Protein AF-A0A533YXM8-F1 (afdb_monomer_lite)

Secondary structure (DSSP, 8-state):
--HHHHHHHHHHHHHHHHHHHHHHH----------S--S--------------S-----HHHHHHHHHHHHHHHHS---TTS-------------------PPPPPPP-------PPPPPPHHHHHHHHHHHHHHHHHHHHTTEEEEEEEEETTEEEEEEEETTEEEEEETT-

Foldseek 3Di:
DDPVVVVVVVVVVVVVVVVVVCVVPPPPPPPPPPPPDDDDPPPPPVDDDDDPPDDPPDPVVVVVVVVVVVVVVVVDDDPPPPPPPPPPPPPPPPPPPPPPDDDDDDDDDDDDDDDDDPDDDPVNVVVVVVVVVVVVVVVQVVQWDWDAWDADPNWIWTWIDRPPDIDIDTVPD

Structure (mmCIF, N/CA/C/O backbone):
data_AF-A0A533YXM8-F1
#
_entry.id   AF-A0A533YXM8-F1
#
loop_
_atom_site.group_PDB
_atom_site.id
_atom_site.type_symbol
_atom_site.label_atom_id
_atom_site.label_alt_id
_atom_site.label_comp_id
_atom_site.label_asym_id
_atom_site.label_entity_id
_atom_site.label_seq_id
_atom_site.pdbx_PDB_ins_code
_atom_site.Cartn_x
_atom_site.Cartn_y
_atom_site.Cartn_z
_atom_site.occupancy
_atom_site.B_iso_or_equiv
_atom_site.auth_seq_id
_atom_site.auth_comp_id
_atom_site.auth_asym_id
_atom_site.auth_atom_id
_atom_site.pdbx_PDB_model_num
ATOM 1 N N . MET A 1 1 ? 37.759 -33.649 -33.864 1.00 61.50 1 MET A N 1
ATOM 2 C CA . MET A 1 1 ? 37.250 -32.262 -33.971 1.00 61.50 1 MET A CA 1
ATOM 3 C C . MET A 1 1 ? 38.428 -31.348 -34.284 1.00 61.50 1 MET A C 1
ATOM 5 O O . MET A 1 1 ? 39.416 -31.403 -33.565 1.00 61.50 1 MET A O 1
ATOM 9 N N . ASN A 1 2 ? 38.396 -30.593 -35.385 1.00 88.75 2 ASN A N 1
ATOM 10 C CA . ASN A 1 2 ? 39.557 -29.808 -35.829 1.00 88.75 2 ASN A CA 1
ATOM 11 C C . ASN A 1 2 ? 39.809 -28.636 -34.871 1.00 88.75 2 ASN A C 1
ATOM 13 O O . ASN A 1 2 ? 38.862 -27.949 -34.493 1.00 88.75 2 ASN A O 1
ATOM 17 N N . ARG A 1 3 ? 41.075 -28.360 -34.521 1.00 86.81 3 ARG A N 1
ATOM 18 C CA . ARG A 1 3 ? 41.459 -27.278 -33.587 1.00 86.81 3 ARG A CA 1
ATOM 19 C C . ARG A 1 3 ? 40.822 -25.935 -33.972 1.00 86.81 3 ARG A C 1
ATOM 21 O O . ARG A 1 3 ? 40.334 -25.215 -33.117 1.00 86.81 3 ARG A O 1
ATOM 28 N N . ARG A 1 4 ? 40.707 -25.651 -35.272 1.00 86.12 4 ARG A N 1
ATOM 29 C CA . ARG A 1 4 ? 40.026 -24.456 -35.802 1.00 86.12 4 ARG A CA 1
ATOM 30 C C . ARG A 1 4 ? 38.522 -24.420 -35.493 1.00 86.12 4 ARG A C 1
ATOM 32 O O . ARG A 1 4 ? 38.010 -23.371 -35.130 1.00 86.12 4 ARG A O 1
ATOM 39 N N . ALA A 1 5 ? 37.829 -25.556 -35.581 1.00 86.31 5 ALA A N 1
ATOM 40 C CA . ALA A 1 5 ? 36.407 -25.650 -35.246 1.00 86.31 5 ALA A CA 1
ATOM 41 C C . ALA A 1 5 ? 36.166 -25.459 -33.741 1.00 86.31 5 ALA A C 1
ATOM 43 O O . ALA A 1 5 ? 35.234 -24.764 -33.356 1.00 86.31 5 ALA A O 1
ATOM 44 N N . GLN A 1 6 ? 37.049 -25.992 -32.891 1.00 86.88 6 GLN A N 1
ATOM 45 C CA . GLN A 1 6 ? 36.979 -25.782 -31.442 1.00 86.88 6 GLN A CA 1
ATOM 46 C C . GLN A 1 6 ? 37.154 -24.302 -31.066 1.00 86.88 6 GLN A C 1
ATOM 48 O O . GLN A 1 6 ? 36.410 -23.786 -30.238 1.00 86.88 6 GLN A O 1
ATOM 53 N N . TRP A 1 7 ? 38.093 -23.602 -31.710 1.00 92.31 7 TRP A N 1
ATOM 54 C CA . TRP A 1 7 ? 38.283 -22.164 -31.501 1.00 92.31 7 TRP A CA 1
ATOM 55 C C . TRP A 1 7 ? 37.092 -21.333 -31.995 1.00 92.31 7 TRP A C 1
ATOM 57 O O . TRP A 1 7 ? 36.703 -20.388 -31.316 1.00 92.31 7 TRP A O 1
ATOM 67 N N . MET A 1 8 ? 36.462 -21.709 -33.114 1.00 93.50 8 MET A N 1
ATOM 68 C CA . MET A 1 8 ? 35.242 -21.040 -33.589 1.00 93.50 8 MET A CA 1
ATOM 69 C C . MET A 1 8 ? 34.059 -21.226 -32.629 1.00 93.50 8 MET A C 1
ATOM 71 O O . MET A 1 8 ? 33.334 -20.269 -32.370 1.00 93.50 8 MET A O 1
ATOM 75 N N . VAL A 1 9 ? 33.894 -22.418 -32.046 1.00 94.00 9 VAL A N 1
ATOM 76 C CA . VAL A 1 9 ? 32.842 -22.677 -31.047 1.00 94.00 9 VAL A CA 1
ATOM 77 C C . VAL A 1 9 ? 33.085 -21.881 -29.764 1.00 94.00 9 VAL A C 1
ATOM 79 O O . VAL A 1 9 ? 32.151 -21.283 -29.239 1.00 94.00 9 VAL A O 1
ATOM 82 N N . LEU A 1 10 ? 34.330 -21.817 -29.278 1.00 94.38 10 LEU A N 1
ATOM 83 C CA . LEU A 1 10 ? 34.673 -21.030 -28.088 1.00 94.38 10 LEU A CA 1
ATOM 84 C C . LEU A 1 10 ? 34.479 -19.526 -28.309 1.00 94.38 10 LEU A C 1
ATOM 86 O O . LEU A 1 10 ? 33.959 -18.848 -27.426 1.00 94.38 10 LEU A O 1
ATOM 90 N N . LEU A 1 11 ? 34.840 -19.012 -29.489 1.00 95.56 11 LEU A N 1
ATOM 91 C CA . LEU A 1 11 ? 34.583 -17.619 -29.861 1.00 95.56 11 LEU A CA 1
ATOM 92 C C . LEU A 1 11 ? 33.083 -17.321 -29.918 1.00 95.56 11 LEU A C 1
ATOM 94 O O . LEU A 1 11 ? 32.637 -16.340 -29.327 1.00 95.56 11 LEU A O 1
ATOM 98 N N . GLY A 1 12 ? 32.298 -18.187 -30.565 1.00 95.12 12 GLY A N 1
ATOM 99 C CA . GLY A 1 12 ? 30.843 -18.043 -30.617 1.00 95.12 12 GLY A CA 1
ATOM 100 C C . GLY A 1 12 ? 30.210 -18.059 -29.224 1.00 95.12 12 GLY A C 1
ATOM 101 O O . GLY A 1 12 ? 29.407 -17.187 -28.899 1.00 95.12 12 GLY A O 1
ATOM 102 N N . LEU A 1 13 ? 30.629 -18.994 -28.367 1.00 96.06 13 LEU A N 1
ATOM 103 C CA . LEU A 1 13 ? 30.145 -19.088 -26.991 1.00 96.06 13 LEU A CA 1
ATOM 104 C C . LEU A 1 13 ? 30.532 -17.857 -26.160 1.00 96.06 13 LEU A C 1
ATOM 106 O O . LEU A 1 13 ? 29.712 -17.356 -25.396 1.00 96.06 13 LEU A O 1
ATOM 110 N N . GLY A 1 14 ? 31.748 -17.335 -26.339 1.00 96.31 14 GLY A N 1
ATOM 111 C CA . GLY A 1 14 ? 32.207 -16.118 -25.669 1.00 96.31 14 GLY A CA 1
ATOM 112 C C . GLY A 1 14 ? 31.359 -14.894 -26.018 1.00 96.31 14 GLY A C 1
ATOM 113 O O . GLY A 1 14 ? 30.998 -14.130 -25.125 1.00 96.31 14 GLY A O 1
ATOM 114 N N . VAL A 1 15 ? 30.978 -14.742 -27.291 1.00 96.12 15 VAL A N 1
ATOM 115 C CA . VAL A 1 15 ? 30.091 -13.656 -27.747 1.00 96.12 15 VAL A CA 1
ATOM 116 C C . VAL A 1 15 ? 28.677 -13.817 -27.185 1.00 96.12 15 VAL A C 1
ATOM 118 O O . VAL A 1 15 ? 28.067 -12.845 -26.747 1.00 96.12 15 VAL A O 1
ATOM 121 N N . VAL A 1 16 ? 28.146 -15.039 -27.141 1.00 95.75 16 VAL A N 1
ATOM 122 C CA . VAL A 1 16 ? 26.819 -15.285 -26.555 1.00 95.75 16 VAL A CA 1
ATOM 123 C C . VAL A 1 16 ? 26.822 -14.995 -25.051 1.00 95.75 16 VAL A C 1
ATOM 125 O O . VAL A 1 16 ? 25.923 -14.314 -24.558 1.00 95.75 16 VAL A O 1
ATOM 128 N N . CYS A 1 17 ? 27.851 -15.440 -24.325 1.00 94.00 17 CYS A N 1
ATOM 129 C CA . CYS A 1 17 ? 27.998 -15.155 -22.900 1.00 94.00 17 CYS A CA 1
ATOM 130 C C . CYS A 1 17 ? 28.163 -13.657 -22.618 1.00 94.00 17 CYS A C 1
ATOM 132 O O . CYS A 1 17 ? 27.571 -13.161 -21.662 1.00 94.00 17 CYS A O 1
ATOM 134 N N . SER A 1 18 ? 28.915 -12.916 -23.438 1.00 92.88 18 SER A N 1
ATOM 135 C CA . SER A 1 18 ? 29.077 -11.471 -23.238 1.00 92.88 18 SER A CA 1
ATOM 136 C C . SER A 1 18 ? 27.770 -10.709 -23.467 1.00 92.88 18 SER A C 1
ATOM 138 O O . SER A 1 18 ? 27.425 -9.846 -22.662 1.00 92.88 18 SER A O 1
ATOM 140 N N . ILE A 1 19 ? 26.985 -11.077 -24.485 1.00 93.62 19 ILE A N 1
ATOM 141 C CA . ILE A 1 19 ? 25.650 -10.504 -24.718 1.00 93.62 19 ILE A CA 1
ATOM 142 C C . ILE A 1 19 ? 24.713 -10.820 -23.546 1.00 93.62 19 ILE A C 1
ATOM 144 O O . ILE A 1 19 ? 23.979 -9.939 -23.093 1.00 93.62 19 ILE A O 1
ATOM 148 N N . LEU A 1 20 ? 24.749 -12.051 -23.028 1.00 93.69 20 LEU A N 1
ATOM 149 C CA . LEU A 1 20 ? 23.933 -12.452 -21.882 1.00 93.69 20 LEU A CA 1
ATOM 150 C C . LEU A 1 20 ? 24.302 -11.655 -20.622 1.00 93.69 20 LEU A C 1
ATOM 152 O O . LEU A 1 20 ? 23.413 -11.183 -19.918 1.00 93.69 20 LEU A O 1
ATOM 156 N N . LEU A 1 21 ? 25.599 -11.448 -20.371 1.00 93.12 21 LEU A N 1
ATOM 157 C CA . LEU A 1 21 ? 26.078 -1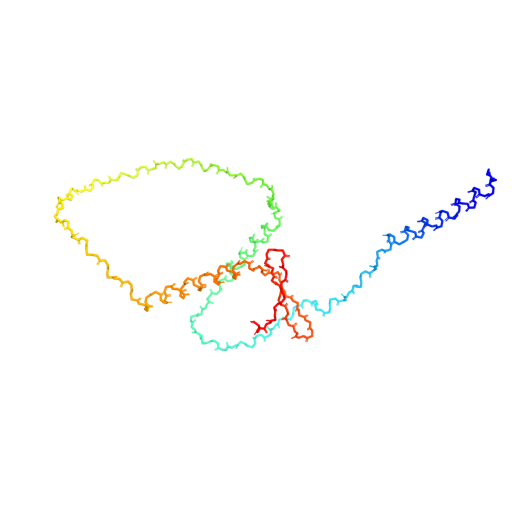0.630 -19.257 1.00 93.12 21 LEU A CA 1
ATOM 158 C C . LEU A 1 21 ? 25.636 -9.174 -19.401 1.00 93.12 21 LEU A C 1
ATOM 160 O O . LEU A 1 21 ? 25.122 -8.607 -18.444 1.00 93.12 21 LEU A O 1
ATOM 164 N N . ILE A 1 22 ? 25.737 -8.585 -20.594 1.00 88.50 22 ILE A N 1
ATOM 165 C CA . ILE A 1 22 ? 25.238 -7.223 -20.828 1.00 88.50 22 ILE A CA 1
ATOM 166 C C . ILE A 1 22 ? 23.733 -7.155 -20.550 1.00 88.50 22 ILE A C 1
ATOM 168 O O . ILE A 1 22 ? 23.281 -6.199 -19.942 1.00 88.50 22 ILE A O 1
ATOM 172 N N . ARG A 1 23 ? 22.941 -8.166 -20.925 1.00 85.69 23 ARG A N 1
ATOM 173 C CA . ARG A 1 23 ? 21.493 -8.186 -20.644 1.00 85.69 23 ARG A CA 1
ATOM 174 C C . ARG A 1 23 ? 21.148 -8.402 -19.170 1.00 85.69 23 ARG A C 1
ATOM 176 O O . ARG A 1 23 ? 20.136 -7.868 -18.734 1.00 85.69 23 ARG A O 1
ATOM 183 N N . LEU A 1 24 ? 21.943 -9.174 -18.426 1.00 85.31 24 LEU A N 1
ATOM 184 C CA . LEU A 1 24 ? 21.735 -9.372 -16.987 1.00 85.31 24 LEU A CA 1
ATOM 185 C C . LEU A 1 24 ? 22.140 -8.143 -16.164 1.00 85.31 24 LEU A C 1
ATOM 187 O O . LEU A 1 24 ? 21.493 -7.854 -15.164 1.00 85.31 24 LEU A O 1
ATOM 191 N N . PHE A 1 25 ? 23.214 -7.458 -16.562 1.00 79.38 25 PHE A N 1
ATOM 192 C CA . PHE A 1 25 ? 23.795 -6.344 -15.807 1.00 79.38 25 PHE A CA 1
ATOM 193 C C . PHE A 1 25 ? 23.409 -4.961 -16.333 1.00 79.38 25 PHE A C 1
ATOM 195 O O . PHE A 1 25 ? 23.650 -3.969 -15.648 1.00 79.38 25 PHE A O 1
ATOM 202 N N . ALA A 1 26 ? 22.804 -4.862 -17.518 1.00 74.38 26 ALA A N 1
ATOM 203 C CA . ALA A 1 26 ? 22.134 -3.644 -17.951 1.00 74.38 26 ALA A CA 1
ATOM 204 C C . ALA A 1 26 ? 20.845 -3.494 -17.142 1.00 74.38 26 ALA A C 1
ATOM 206 O O . ALA A 1 26 ? 19.752 -3.835 -17.596 1.00 74.38 26 ALA A O 1
ATOM 207 N N . GLU A 1 27 ? 20.990 -3.002 -15.916 1.00 69.81 27 GLU A N 1
ATOM 208 C CA . GLU A 1 27 ? 19.867 -2.462 -15.177 1.00 69.81 27 GLU A CA 1
ATOM 209 C C . GLU A 1 27 ? 19.348 -1.270 -15.994 1.00 69.81 27 GLU A C 1
ATOM 211 O O . GLU A 1 27 ? 20.123 -0.355 -16.290 1.00 69.81 27 GLU A O 1
ATOM 216 N N . PRO A 1 28 ? 18.091 -1.304 -16.476 1.00 66.56 28 PRO A N 1
ATOM 217 C CA . PRO A 1 28 ? 17.553 -0.190 -17.231 1.00 66.56 28 PRO A CA 1
ATOM 218 C C . PRO A 1 28 ? 17.578 1.014 -16.304 1.00 66.56 28 PRO A C 1
ATOM 220 O O . PRO A 1 28 ? 16.987 0.964 -15.224 1.00 66.56 28 PRO A O 1
ATOM 223 N N . ASP A 1 29 ? 18.301 2.048 -16.729 1.00 60.47 29 ASP A N 1
ATOM 224 C CA . ASP A 1 29 ? 18.459 3.303 -16.009 1.00 60.47 29 ASP A CA 1
ATOM 225 C C . ASP A 1 29 ? 17.056 3.783 -15.632 1.00 60.47 29 ASP A C 1
ATOM 227 O O . ASP A 1 29 ? 16.244 4.152 -16.493 1.00 60.47 29 ASP A O 1
ATOM 231 N N . ARG A 1 30 ? 16.689 3.590 -14.359 1.00 58.62 30 ARG A N 1
ATOM 232 C CA . ARG A 1 30 ? 15.321 3.822 -13.904 1.00 58.62 30 ARG A CA 1
ATOM 233 C C . ARG A 1 30 ? 15.111 5.305 -14.072 1.00 58.62 30 ARG A C 1
ATOM 235 O O . ARG A 1 30 ? 15.763 6.072 -13.378 1.00 58.62 30 ARG A O 1
ATOM 242 N N . ALA A 1 31 ? 14.238 5.685 -15.004 1.00 64.19 31 ALA A N 1
ATOM 243 C CA . ALA A 1 31 ? 13.943 7.072 -15.316 1.00 64.19 31 ALA A CA 1
ATOM 244 C C . ALA A 1 31 ? 13.772 7.855 -14.012 1.00 64.19 31 ALA A C 1
ATOM 246 O O . ALA A 1 31 ? 12.765 7.716 -13.312 1.00 64.19 31 ALA A O 1
ATOM 247 N N . HIS A 1 32 ? 14.799 8.627 -13.660 1.00 62.75 32 HIS A N 1
ATOM 248 C CA . HIS A 1 32 ? 14.783 9.485 -12.495 1.00 62.75 32 HIS A CA 1
ATOM 249 C C . HIS A 1 32 ? 13.848 10.632 -12.847 1.00 62.75 32 HIS A C 1
ATOM 251 O O . HIS A 1 32 ? 14.261 11.653 -13.392 1.00 62.75 32 HIS A O 1
ATOM 257 N N . VAL A 1 33 ? 12.553 10.410 -12.613 1.00 69.69 33 VAL A N 1
ATOM 258 C CA . VAL A 1 33 ? 11.538 11.450 -12.703 1.00 69.69 33 VAL A CA 1
ATOM 259 C C . VAL A 1 33 ? 11.987 12.537 -11.733 1.00 69.69 33 VAL A C 1
ATOM 261 O O . VAL A 1 33 ? 12.099 12.256 -10.534 1.00 69.69 33 VAL A O 1
ATOM 264 N N . PRO A 1 34 ? 12.298 13.751 -12.216 1.00 64.81 34 PRO A N 1
ATOM 265 C CA . PRO A 1 34 ? 12.642 14.830 -11.316 1.00 64.81 34 PRO A CA 1
ATOM 266 C C . PRO A 1 34 ? 11.444 15.033 -10.393 1.00 64.81 34 PRO A C 1
ATOM 268 O O . PRO A 1 34 ? 10.321 15.237 -10.852 1.00 64.81 34 PRO A O 1
ATOM 271 N N . LEU A 1 35 ? 11.677 14.929 -9.084 1.00 63.31 35 LEU A N 1
ATOM 272 C CA . LEU A 1 35 ? 10.707 15.318 -8.071 1.00 63.31 35 LEU A CA 1
ATOM 273 C C . LEU A 1 35 ? 10.485 16.824 -8.241 1.00 63.31 35 LEU A C 1
ATOM 275 O O . LEU A 1 35 ? 11.175 17.635 -7.638 1.00 63.31 35 LEU A O 1
ATOM 279 N N . THR A 1 36 ? 9.544 17.221 -9.094 1.00 59.50 36 THR A N 1
ATOM 280 C CA . THR A 1 36 ? 9.185 18.631 -9.310 1.00 59.50 36 THR A CA 1
ATOM 281 C C . THR A 1 36 ? 8.472 19.242 -8.103 1.00 59.50 36 THR A C 1
ATOM 283 O O . THR A 1 36 ? 8.213 20.440 -8.088 1.00 59.50 36 THR A O 1
ATOM 286 N N . TYR A 1 37 ? 8.207 18.445 -7.063 1.00 57.75 37 TYR A N 1
ATOM 287 C CA . TYR A 1 37 ? 7.634 18.886 -5.796 1.00 57.75 37 TYR A CA 1
ATOM 288 C C . TYR A 1 37 ? 8.573 18.544 -4.637 1.00 57.75 37 TYR A C 1
ATOM 290 O O . TYR A 1 37 ? 8.297 17.687 -3.799 1.00 57.75 37 TYR A O 1
ATOM 298 N N . VAL A 1 38 ? 9.718 19.224 -4.601 1.00 55.72 38 VAL A N 1
ATOM 299 C CA . VAL A 1 38 ? 10.555 19.307 -3.402 1.00 55.72 38 VAL A CA 1
ATOM 300 C C . VAL A 1 38 ? 9.972 20.384 -2.487 1.00 55.72 38 VAL A C 1
ATOM 302 O O . VAL A 1 38 ? 9.895 21.543 -2.871 1.00 55.72 38 VAL A O 1
ATOM 305 N N . SER A 1 39 ? 9.612 19.979 -1.268 1.00 53.25 39 SER A N 1
ATOM 306 C CA . SER A 1 39 ? 9.422 20.812 -0.071 1.00 53.25 39 SER A CA 1
ATOM 307 C C . SER A 1 39 ? 8.429 21.985 -0.150 1.00 53.25 39 SER A C 1
ATOM 309 O O . SER A 1 39 ? 8.716 23.064 -0.657 1.00 53.25 39 SER A O 1
ATOM 311 N N . GLY A 1 40 ? 7.303 21.818 0.550 1.00 59.47 40 GLY A N 1
ATOM 312 C CA . GLY A 1 40 ? 6.704 22.929 1.285 1.00 59.47 40 GLY A CA 1
ATOM 313 C C . GLY A 1 40 ? 5.704 23.791 0.527 1.00 59.47 40 GLY A C 1
ATOM 314 O O . GLY A 1 40 ? 5.775 25.016 0.602 1.00 59.47 40 GLY A O 1
ATOM 315 N N . THR A 1 41 ? 4.676 23.191 -0.073 1.00 46.16 41 THR A N 1
ATOM 316 C CA . THR A 1 41 ? 3.399 23.902 -0.190 1.00 46.16 41 THR A CA 1
ATOM 317 C C . THR A 1 41 ? 2.842 24.051 1.225 1.00 46.16 41 THR A C 1
ATOM 319 O O . THR A 1 41 ? 2.094 23.212 1.722 1.00 46.16 41 THR A O 1
ATOM 322 N N . ARG A 1 42 ? 3.252 25.111 1.931 1.00 49.72 42 ARG A N 1
ATOM 323 C CA . ARG A 1 42 ? 2.442 25.634 3.027 1.00 49.72 42 ARG A CA 1
ATOM 324 C C . AR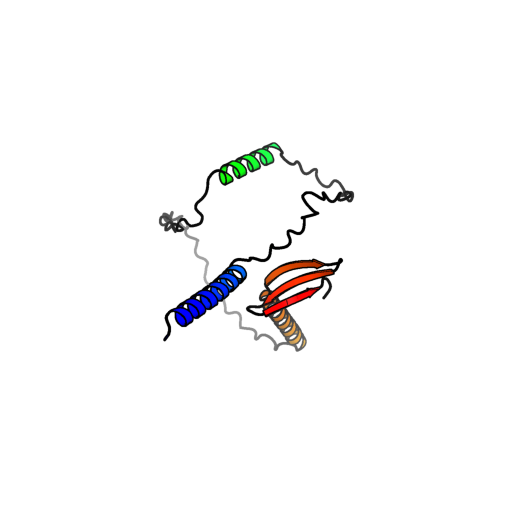G A 1 42 ? 1.150 26.079 2.366 1.00 49.72 42 ARG A C 1
ATOM 326 O O . ARG A 1 42 ? 1.105 27.157 1.782 1.00 49.72 42 ARG A O 1
ATOM 333 N N . LEU A 1 43 ? 0.138 25.216 2.396 1.00 46.19 43 LEU A N 1
ATOM 334 C CA . LEU A 1 43 ? -1.229 25.647 2.179 1.00 46.19 43 LEU A CA 1
ATOM 335 C C . LEU A 1 43 ? -1.431 26.833 3.116 1.00 46.19 43 LEU A C 1
ATOM 337 O O . LEU A 1 43 ? -1.385 26.693 4.340 1.00 46.19 43 LEU A O 1
ATOM 341 N N . HIS A 1 44 ? -1.556 28.015 2.522 1.00 49.09 44 HIS A N 1
ATOM 342 C CA . HIS A 1 44 ? -2.133 29.158 3.187 1.00 49.09 44 HIS A CA 1
ATOM 343 C C . HIS A 1 44 ? -3.581 28.757 3.450 1.00 49.09 44 HIS A C 1
ATOM 345 O O . HIS A 1 44 ? -4.454 28.939 2.608 1.00 49.09 44 HIS A O 1
ATOM 351 N N . VAL A 1 45 ? -3.805 28.088 4.581 1.00 48.88 45 VAL A N 1
ATOM 352 C CA . VAL A 1 45 ? -5.132 27.988 5.163 1.00 48.88 45 VAL A CA 1
ATOM 353 C C . VAL A 1 45 ? -5.450 29.417 5.549 1.00 48.88 45 VAL A C 1
ATOM 355 O O . VAL A 1 45 ? -4.944 29.932 6.547 1.00 48.88 45 VAL A O 1
ATOM 358 N N . GLU A 1 46 ? -6.202 30.080 4.680 1.00 46.75 46 GLU A N 1
ATOM 359 C CA . GLU A 1 46 ? -6.900 31.304 5.008 1.00 46.75 46 GLU A CA 1
ATOM 360 C C . GLU A 1 46 ? -7.700 30.984 6.271 1.00 46.75 46 GLU A C 1
ATOM 362 O O . GLU A 1 46 ? -8.615 30.157 6.268 1.00 46.75 46 GLU A O 1
ATOM 367 N N . GLY A 1 47 ? -7.205 31.495 7.397 1.00 47.09 47 GLY A N 1
ATOM 368 C CA . GLY A 1 47 ? -7.711 31.167 8.713 1.00 47.09 47 GLY A CA 1
ATOM 369 C C . GLY A 1 47 ? -9.172 31.567 8.786 1.00 47.09 47 GLY A C 1
ATOM 370 O O . GLY A 1 47 ? -9.487 32.744 8.957 1.00 47.09 47 GLY A O 1
ATOM 371 N N . GLY A 1 48 ? -10.057 30.577 8.677 1.00 43.84 48 GLY A N 1
ATOM 372 C CA . GLY A 1 48 ? -11.444 30.705 9.078 1.00 43.84 48 GLY A CA 1
ATOM 373 C C . GLY A 1 48 ? -11.457 31.279 10.486 1.00 43.84 48 GLY A C 1
ATOM 374 O O . GLY A 1 48 ? -10.906 30.693 11.416 1.00 43.84 48 GLY A O 1
ATOM 375 N N . ARG A 1 49 ? -12.018 32.480 10.601 1.00 49.38 49 ARG A N 1
ATOM 376 C CA . ARG A 1 49 ? -12.153 33.276 11.817 1.00 49.38 49 ARG A CA 1
ATOM 377 C C . ARG A 1 49 ? -12.904 32.471 12.881 1.00 49.38 49 ARG A C 1
ATOM 379 O O . ARG A 1 49 ? -14.115 32.602 13.026 1.00 49.38 49 ARG A O 1
ATOM 386 N N . SER A 1 50 ? -12.191 31.635 13.629 1.00 50.44 50 SER A N 1
ATOM 387 C CA . SER A 1 50 ? -12.707 31.006 14.837 1.00 50.44 50 SER A CA 1
ATOM 388 C C . SER A 1 50 ? -12.837 32.089 15.901 1.00 50.44 50 SER A C 1
ATOM 390 O O . SER A 1 50 ? -11.866 32.783 16.216 1.00 50.44 50 SER A O 1
ATOM 392 N N . GLN A 1 51 ? -14.048 32.250 16.429 1.00 54.22 51 GLN A N 1
ATOM 393 C CA . GLN A 1 51 ? -14.318 33.072 17.604 1.00 54.22 51 GLN A CA 1
ATOM 394 C C . GLN A 1 51 ? -13.309 32.761 18.723 1.00 54.22 51 GLN A C 1
ATOM 396 O O . GLN A 1 51 ? -12.955 31.597 18.919 1.00 54.22 51 GLN A O 1
ATOM 401 N N . PRO A 1 52 ? -12.836 33.774 19.468 1.00 49.62 52 PRO A N 1
ATOM 402 C CA . PRO A 1 52 ? -11.840 33.592 20.510 1.00 49.62 52 PRO A CA 1
ATOM 403 C C . PRO A 1 52 ? -12.499 32.986 21.754 1.00 49.62 52 PRO A C 1
ATOM 405 O O . PRO A 1 52 ? -12.758 33.677 22.736 1.00 49.62 52 PRO A O 1
ATOM 408 N N . THR A 1 53 ? -12.782 31.687 21.738 1.00 52.59 53 THR A N 1
ATOM 409 C CA . THR A 1 53 ? -13.082 30.953 22.968 1.00 52.59 53 THR A CA 1
ATOM 410 C C . THR A 1 53 ? -11.768 30.477 23.573 1.00 52.59 53 THR A C 1
ATOM 412 O O . THR A 1 53 ? -11.159 29.535 23.079 1.00 52.59 53 THR A O 1
ATOM 415 N N . ALA A 1 54 ? -11.351 31.176 24.632 1.00 56.41 54 ALA A N 1
ATOM 416 C CA . ALA A 1 54 ? -10.198 30.904 25.492 1.00 56.41 54 ALA A CA 1
ATOM 417 C C . ALA A 1 54 ? -8.836 30.853 24.774 1.00 56.41 54 ALA A C 1
ATOM 419 O O . ALA A 1 54 ? -8.452 29.866 24.157 1.00 56.41 54 ALA A O 1
ATOM 420 N N . ALA A 1 55 ? -8.067 31.935 24.920 1.00 62.25 55 ALA A N 1
ATOM 421 C CA . ALA A 1 55 ? -6.688 32.049 24.459 1.00 62.25 55 ALA A CA 1
ATOM 422 C C . ALA A 1 55 ? -5.843 30.835 24.891 1.00 62.25 55 ALA A C 1
ATOM 424 O O . ALA A 1 55 ? -5.426 30.731 26.049 1.00 62.25 55 ALA A O 1
ATOM 425 N N . LEU A 1 56 ? -5.581 29.924 23.951 1.00 69.44 56 LEU A N 1
ATOM 426 C CA . LEU A 1 56 ? -4.663 28.809 24.134 1.00 69.44 56 LEU A CA 1
ATOM 427 C C . LEU A 1 56 ? -3.259 29.382 24.354 1.00 69.44 56 LEU A C 1
ATOM 429 O O . LEU A 1 56 ? -2.571 29.787 23.417 1.00 69.44 56 LEU A O 1
ATOM 433 N N . LYS A 1 57 ? -2.835 29.449 25.617 1.00 67.62 57 LYS A N 1
ATOM 434 C CA . LYS A 1 57 ? -1.480 29.858 25.987 1.00 67.62 57 LYS A CA 1
ATOM 435 C C . LYS A 1 57 ? -0.525 28.711 25.681 1.00 67.62 57 LYS A C 1
ATOM 437 O O . LYS A 1 57 ? -0.294 27.838 26.515 1.00 67.62 57 LYS A O 1
ATOM 442 N N . VAL A 1 58 ? 0.027 28.708 24.473 1.00 75.38 58 VAL A N 1
ATOM 443 C CA . VAL A 1 58 ? 1.097 27.782 24.099 1.00 75.38 58 VAL A CA 1
ATOM 444 C C . VAL A 1 58 ? 2.361 28.183 24.854 1.00 75.38 58 VAL A C 1
ATOM 446 O O . VAL A 1 58 ? 2.926 29.254 24.634 1.00 75.38 58 VAL A O 1
ATOM 449 N N . ASN A 1 59 ? 2.806 27.325 25.770 1.00 75.38 59 ASN A N 1
ATOM 450 C CA . ASN A 1 59 ? 4.050 27.539 26.493 1.00 75.38 59 ASN A CA 1
ATOM 451 C C . ASN A 1 59 ? 5.231 27.133 25.598 1.00 75.38 59 ASN A C 1
ATOM 453 O O . ASN A 1 59 ? 5.639 25.972 25.550 1.00 75.38 59 ASN A O 1
ATOM 457 N N . VAL A 1 60 ? 5.768 28.111 24.872 1.00 85.94 60 VAL A N 1
ATOM 458 C CA . VAL A 1 60 ? 6.917 27.951 23.968 1.00 85.94 60 VAL A CA 1
ATOM 459 C C . VAL A 1 60 ? 8.164 27.397 24.662 1.00 85.94 60 VAL A C 1
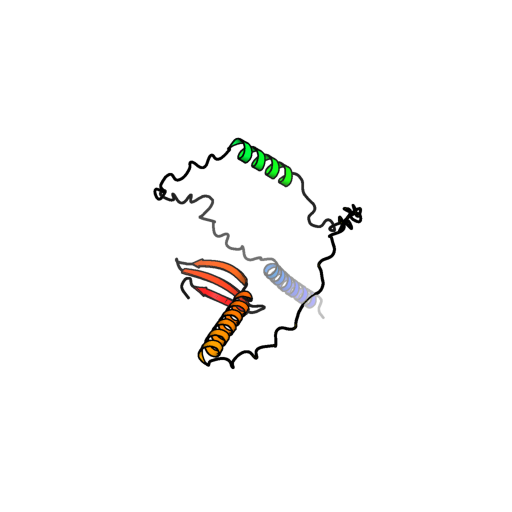ATOM 461 O O . VAL A 1 60 ? 8.935 26.690 24.019 1.00 85.94 60 VAL A O 1
ATOM 464 N N . ALA A 1 61 ? 8.337 27.626 25.969 1.00 79.38 61 ALA A N 1
ATOM 465 C CA . ALA A 1 61 ? 9.459 27.059 26.718 1.00 79.38 61 ALA A CA 1
ATOM 466 C C . ALA A 1 61 ? 9.314 25.539 26.904 1.00 79.38 61 ALA A C 1
ATOM 468 O O . ALA A 1 61 ? 10.283 24.802 26.725 1.00 79.38 61 ALA A O 1
ATOM 469 N N . LEU A 1 62 ? 8.101 25.050 27.186 1.00 77.69 62 LEU A N 1
ATOM 470 C CA . LEU A 1 62 ? 7.830 23.608 27.252 1.00 77.69 62 LEU A CA 1
ATOM 471 C C . LEU A 1 62 ? 7.961 22.943 25.879 1.00 77.69 62 LEU A C 1
ATOM 473 O O . LEU A 1 62 ? 8.473 21.829 25.782 1.00 77.69 62 LEU A O 1
ATOM 477 N N . LEU A 1 63 ? 7.545 23.638 24.819 1.00 84.06 63 LEU A N 1
ATOM 478 C CA . LEU A 1 63 ? 7.662 23.136 23.453 1.00 84.06 63 LEU A CA 1
ATOM 479 C C . LEU A 1 63 ? 9.135 23.019 23.018 1.00 84.06 63 LEU A C 1
ATOM 481 O O . LEU A 1 63 ? 9.534 22.002 22.451 1.00 84.06 63 LEU A O 1
ATOM 485 N N . ALA A 1 64 ? 9.959 24.017 23.352 1.00 81.69 64 ALA A N 1
ATOM 486 C CA . ALA A 1 64 ? 11.402 23.986 23.117 1.00 81.69 64 ALA A CA 1
ATOM 487 C C . ALA A 1 64 ? 12.094 22.879 23.930 1.00 81.69 64 ALA A C 1
ATOM 489 O O . ALA A 1 64 ? 12.920 22.142 23.393 1.00 81.69 64 ALA A O 1
ATOM 490 N N . ALA A 1 65 ? 11.709 22.697 25.197 1.00 82.81 65 ALA A N 1
ATOM 491 C CA . ALA A 1 65 ? 12.231 21.620 26.035 1.00 82.81 65 ALA A CA 1
ATOM 492 C C . ALA A 1 65 ? 11.861 20.224 25.499 1.00 82.81 65 ALA A C 1
ATOM 494 O O . ALA A 1 65 ? 12.684 19.311 25.540 1.00 82.81 65 ALA A O 1
ATOM 495 N N . GLY A 1 66 ? 10.645 20.052 24.971 1.00 82.75 66 GLY A N 1
ATOM 496 C CA . GLY A 1 66 ? 10.220 18.806 24.328 1.00 82.75 66 GLY A CA 1
ATOM 497 C C . GLY A 1 66 ? 11.028 18.490 23.069 1.00 82.75 66 GLY A C 1
ATOM 498 O O . GLY A 1 66 ? 11.439 17.347 22.872 1.00 82.75 66 GLY A O 1
ATOM 499 N N . ARG A 1 67 ? 11.321 19.511 22.258 1.00 84.06 67 ARG A N 1
ATOM 500 C CA . ARG A 1 67 ? 12.146 19.369 21.054 1.00 84.06 67 ARG A CA 1
ATOM 501 C C . ARG A 1 67 ? 13.581 18.944 21.374 1.00 84.06 67 ARG A C 1
ATOM 503 O O . ARG A 1 67 ? 14.067 18.008 20.754 1.00 84.06 67 ARG A O 1
ATOM 510 N N . LEU A 1 68 ? 14.220 19.565 22.366 1.00 82.38 68 LEU A N 1
ATOM 511 C CA . LEU A 1 68 ? 15.581 19.200 22.783 1.00 82.38 68 LEU A CA 1
ATOM 512 C C . LEU A 1 68 ? 15.662 17.754 23.290 1.00 82.38 68 LEU A C 1
ATOM 514 O O . LEU A 1 68 ? 16.582 17.029 22.928 1.00 82.38 68 LEU A O 1
ATOM 518 N N . ARG A 1 69 ? 14.666 17.305 24.067 1.00 77.50 69 ARG A N 1
ATOM 519 C CA . ARG A 1 69 ? 14.579 15.905 24.516 1.00 77.50 69 ARG A CA 1
ATOM 520 C C . ARG A 1 69 ? 14.438 14.940 23.341 1.00 77.50 69 ARG A C 1
ATOM 522 O O . ARG A 1 69 ? 15.091 13.905 23.329 1.00 77.50 69 ARG A O 1
ATOM 529 N N . ALA A 1 70 ? 13.604 15.275 22.356 1.00 77.81 70 ALA A N 1
ATOM 530 C CA . ALA A 1 70 ? 13.429 14.449 21.165 1.00 77.81 70 ALA A CA 1
ATOM 531 C C . ALA A 1 70 ? 14.718 14.368 20.331 1.00 77.81 70 ALA A C 1
ATOM 533 O O . ALA A 1 70 ? 15.088 13.285 19.885 1.00 77.81 70 ALA A O 1
ATOM 534 N N . GLU A 1 71 ? 15.427 15.486 20.160 1.00 81.19 71 GLU A N 1
ATOM 535 C CA . GLU A 1 71 ? 16.715 15.534 19.457 1.00 81.19 71 GLU A CA 1
ATOM 536 C C . GLU A 1 71 ? 17.791 14.715 20.197 1.00 81.19 71 GLU A C 1
ATOM 538 O O . GLU A 1 71 ? 18.507 13.937 19.569 1.00 81.19 71 GLU A O 1
ATOM 543 N N . GLU A 1 72 ? 17.851 14.782 21.530 1.00 76.88 72 GLU A N 1
ATOM 544 C CA . GLU A 1 72 ? 18.777 13.979 22.342 1.00 76.88 72 GLU A CA 1
ATOM 545 C C . GLU A 1 72 ? 18.467 12.469 22.283 1.00 76.88 72 GLU A C 1
ATOM 547 O O . GLU A 1 72 ? 19.377 11.639 22.188 1.00 76.88 72 GLU A O 1
ATOM 552 N N . GLU A 1 73 ? 17.184 12.091 22.272 1.00 74.69 73 GLU A N 1
ATOM 553 C CA . GLU A 1 73 ? 16.772 10.693 22.115 1.00 74.69 73 GLU A CA 1
ATOM 554 C C . GLU A 1 73 ? 17.036 10.132 20.715 1.00 74.69 73 GLU A C 1
ATOM 556 O O . GLU A 1 73 ? 17.320 8.941 20.594 1.00 74.69 73 GLU A O 1
ATOM 561 N N . LEU A 1 74 ? 16.958 10.963 19.672 1.00 69.44 74 LEU A N 1
ATOM 562 C CA . LEU A 1 74 ? 17.277 10.574 18.295 1.00 69.44 74 LEU A CA 1
ATOM 563 C C . LEU A 1 74 ? 18.786 10.379 18.094 1.00 69.44 74 LEU A C 1
ATOM 565 O O . LEU A 1 74 ? 19.193 9.481 17.357 1.00 69.44 74 LEU A O 1
ATOM 569 N N . ILE A 1 75 ? 19.615 11.188 18.763 1.00 76.31 75 ILE A N 1
ATOM 570 C CA . ILE A 1 75 ? 21.083 11.073 18.720 1.00 76.31 75 ILE A CA 1
ATOM 571 C C . ILE A 1 75 ? 21.564 9.817 19.459 1.00 76.31 75 ILE A C 1
ATOM 573 O O . ILE A 1 75 ? 22.606 9.259 19.110 1.00 76.31 75 ILE A O 1
ATOM 577 N N . ARG A 1 76 ? 20.816 9.332 20.460 1.00 80.81 76 ARG A N 1
ATOM 578 C CA . ARG A 1 76 ? 21.116 8.075 21.153 1.00 80.81 76 ARG A CA 1
ATOM 579 C C . ARG A 1 76 ? 20.417 6.900 20.446 1.00 80.81 76 ARG A C 1
ATOM 581 O O . ARG A 1 76 ? 19.239 6.666 20.710 1.00 80.81 76 ARG A O 1
ATOM 588 N N . PRO A 1 77 ? 21.113 6.083 19.630 1.00 72.88 77 PRO A N 1
ATOM 589 C CA . PRO A 1 77 ? 20.493 4.935 18.976 1.00 72.88 77 PRO A CA 1
ATOM 590 C C . PRO A 1 77 ? 20.002 3.923 20.024 1.00 72.88 77 PRO A C 1
ATOM 592 O O . PRO A 1 77 ? 20.784 3.194 20.636 1.00 72.88 77 PRO A O 1
ATOM 595 N N . LYS A 1 78 ? 18.686 3.889 20.259 1.00 75.06 78 LYS A N 1
ATOM 596 C CA . LYS A 1 78 ? 18.029 2.860 21.074 1.00 75.06 78 LYS A CA 1
ATOM 597 C C . LYS A 1 78 ? 17.952 1.582 20.236 1.00 75.06 78 LYS A C 1
ATOM 599 O O . LYS A 1 78 ? 17.384 1.581 19.146 1.00 75.06 78 LYS A O 1
ATOM 604 N N . ASN A 1 79 ? 18.518 0.484 20.735 1.00 78.88 79 ASN A N 1
ATOM 605 C CA . ASN A 1 79 ? 18.411 -0.808 20.065 1.00 78.88 79 ASN A CA 1
ATOM 606 C C . ASN A 1 79 ? 16.996 -1.376 20.262 1.00 78.88 79 ASN A C 1
ATOM 608 O O . ASN A 1 79 ? 16.701 -1.991 21.284 1.00 78.88 79 ASN A O 1
ATOM 612 N N . ILE A 1 80 ? 16.128 -1.170 19.272 1.00 77.25 80 ILE A N 1
ATOM 613 C CA . ILE A 1 80 ? 14.753 -1.698 19.238 1.00 77.25 80 ILE A CA 1
ATOM 614 C C . ILE A 1 80 ? 14.686 -3.222 19.044 1.00 77.25 80 ILE A C 1
ATOM 616 O O . ILE A 1 80 ? 13.620 -3.811 19.191 1.00 77.25 80 ILE A O 1
ATOM 620 N N . PHE A 1 81 ? 15.820 -3.856 18.737 1.00 75.38 81 PHE A N 1
ATOM 621 C CA . PHE A 1 81 ? 15.985 -5.308 18.669 1.00 75.38 81 PHE A CA 1
ATOM 622 C C . PHE A 1 81 ? 16.640 -5.877 19.927 1.00 75.38 81 PHE A C 1
ATOM 624 O O . PHE A 1 81 ? 16.900 -7.081 19.986 1.00 75.38 81 PHE A O 1
ATOM 631 N N . ALA A 1 82 ? 16.921 -5.042 20.937 1.00 77.06 82 ALA A N 1
ATOM 632 C CA . ALA A 1 82 ? 17.281 -5.569 22.239 1.00 77.06 82 ALA A CA 1
ATOM 633 C C . ALA A 1 82 ? 16.118 -6.460 22.691 1.00 77.06 82 ALA A C 1
ATOM 635 O O . ALA A 1 82 ? 14.970 -6.000 22.670 1.00 77.06 82 ALA A O 1
ATOM 636 N N . PRO A 1 83 ? 16.378 -7.729 23.056 1.00 74.50 83 PRO A N 1
ATOM 637 C CA . PRO A 1 83 ? 15.327 -8.588 23.563 1.00 74.50 83 PRO A CA 1
ATOM 638 C C . PRO A 1 83 ? 14.665 -7.831 24.702 1.00 74.50 83 PRO A C 1
ATOM 640 O O . PRO A 1 83 ? 15.360 -7.368 25.612 1.00 74.50 83 PRO A O 1
ATOM 643 N N . LEU A 1 84 ? 13.343 -7.647 24.607 1.00 67.56 84 LEU A N 1
ATOM 644 C CA . LEU A 1 84 ? 12.559 -7.090 25.693 1.00 67.56 84 LEU A CA 1
ATOM 645 C C . LEU A 1 84 ? 12.879 -7.977 26.887 1.00 67.56 84 LEU A C 1
ATOM 647 O O . LEU A 1 84 ? 12.409 -9.113 26.966 1.00 67.56 84 LEU A O 1
ATOM 651 N N . GLN A 1 85 ? 13.741 -7.495 27.784 1.00 65.06 85 GLN A N 1
ATOM 652 C CA . GLN A 1 85 ? 13.834 -8.077 29.098 1.00 65.06 85 GLN A CA 1
ATOM 653 C C . GLN A 1 85 ? 12.460 -7.792 29.667 1.00 65.06 85 GLN A C 1
ATOM 655 O O . GLN A 1 85 ? 12.184 -6.698 30.159 1.00 65.06 85 GLN A O 1
ATOM 660 N N . ILE A 1 86 ? 11.574 -8.775 29.525 1.00 61.00 86 ILE A N 1
ATOM 661 C CA . ILE A 1 86 ? 10.427 -8.953 30.384 1.00 61.00 86 ILE A CA 1
ATOM 662 C C . ILE A 1 86 ? 11.085 -9.138 31.745 1.00 61.00 86 ILE A C 1
ATOM 664 O O . ILE A 1 86 ? 11.350 -10.255 32.189 1.00 61.00 86 ILE A O 1
ATOM 668 N N . GLN A 1 87 ? 11.474 -8.019 32.365 1.00 53.59 87 GLN A N 1
ATOM 669 C CA . GLN A 1 87 ? 11.699 -7.946 33.783 1.00 53.59 87 GLN A CA 1
ATOM 670 C C . GLN A 1 87 ? 10.381 -8.443 34.332 1.00 53.59 87 GLN A C 1
ATOM 672 O O . GLN A 1 87 ? 9.376 -7.734 34.335 1.00 53.59 87 GLN A O 1
ATOM 677 N N . LYS A 1 88 ? 10.383 -9.725 34.700 1.00 53.94 88 LYS A N 1
ATOM 678 C CA . LYS A 1 88 ? 9.471 -10.290 35.667 1.00 53.94 88 LYS A CA 1
ATOM 679 C C . LYS A 1 88 ? 9.401 -9.237 36.751 1.00 53.94 88 LYS A C 1
ATOM 681 O O . LYS A 1 88 ? 10.394 -9.023 37.448 1.00 53.94 88 LYS A O 1
ATOM 686 N N . ALA A 1 89 ? 8.280 -8.517 36.777 1.00 53.81 89 ALA A N 1
ATOM 687 C CA . ALA A 1 89 ? 8.038 -7.497 37.768 1.00 53.81 89 ALA A CA 1
ATOM 688 C C . ALA A 1 89 ? 8.452 -8.116 39.107 1.00 53.81 89 ALA A C 1
ATOM 690 O O . ALA A 1 89 ? 8.029 -9.251 39.385 1.00 53.81 89 ALA A O 1
ATOM 691 N N . PRO A 1 90 ? 9.335 -7.472 39.892 1.00 62.75 90 PRO A N 1
ATOM 692 C CA . PRO A 1 90 ? 9.586 -7.950 41.238 1.00 62.75 90 PRO A CA 1
ATOM 693 C C . PRO A 1 90 ? 8.211 -8.148 41.877 1.00 62.75 90 PRO A C 1
ATOM 695 O O . PRO A 1 90 ? 7.352 -7.275 41.706 1.00 62.75 90 PRO A O 1
ATOM 698 N N . PRO A 1 91 ? 7.941 -9.319 42.486 1.00 49.53 91 PRO A N 1
ATOM 699 C CA . PRO A 1 91 ? 6.610 -9.631 42.973 1.00 49.53 91 PRO A CA 1
ATOM 700 C C . PRO A 1 91 ? 6.184 -8.468 43.850 1.00 49.53 91 PRO A C 1
ATOM 702 O O . PRO A 1 91 ? 6.899 -8.119 44.794 1.00 49.53 91 PRO A O 1
ATOM 705 N N . ALA A 1 92 ? 5.073 -7.831 43.471 1.00 54.41 92 ALA A N 1
ATOM 706 C CA . ALA A 1 92 ? 4.484 -6.751 44.232 1.00 54.41 92 ALA A CA 1
ATOM 707 C C . ALA A 1 92 ? 4.483 -7.195 45.694 1.00 54.41 92 ALA A C 1
ATOM 709 O O . ALA A 1 92 ? 3.846 -8.196 46.042 1.00 54.41 92 ALA A O 1
ATOM 710 N N . LYS A 1 93 ? 5.272 -6.511 46.534 1.00 49.59 93 LYS A N 1
ATOM 711 C CA . LYS A 1 93 ? 5.171 -6.673 47.979 1.00 49.59 93 LYS A CA 1
ATOM 712 C C . LYS A 1 93 ? 3.701 -6.445 48.279 1.00 49.59 93 LYS A C 1
ATOM 714 O O . LYS A 1 93 ? 3.182 -5.357 48.039 1.00 49.59 93 LYS A O 1
ATOM 719 N N . LYS A 1 94 ? 3.026 -7.510 48.709 1.00 47.25 94 LYS A N 1
ATOM 720 C CA . LYS A 1 94 ? 1.646 -7.466 49.166 1.00 47.25 94 LYS A CA 1
ATOM 721 C C . LYS A 1 94 ? 1.652 -6.596 50.414 1.00 47.25 94 LYS A C 1
ATOM 723 O O . LYS A 1 94 ? 1.829 -7.097 51.518 1.00 47.25 94 LYS A O 1
ATOM 728 N N . THR A 1 95 ? 1.526 -5.287 50.235 1.00 41.66 95 THR A N 1
ATOM 729 C CA . THR A 1 95 ? 1.121 -4.401 51.314 1.00 41.66 95 THR A CA 1
ATOM 730 C C . THR A 1 95 ? -0.328 -4.764 51.581 1.00 41.66 95 THR A C 1
ATOM 732 O O . THR A 1 95 ? -1.244 -4.311 50.898 1.00 41.66 95 THR A O 1
ATOM 735 N N . SER A 1 96 ? -0.508 -5.701 52.507 1.00 47.88 96 SER A N 1
ATOM 736 C CA . SER A 1 96 ? -1.791 -6.053 53.085 1.00 47.88 96 SER A CA 1
ATOM 737 C C . SER A 1 96 ? -2.352 -4.797 53.738 1.00 47.88 96 SER A C 1
ATOM 739 O O . SER A 1 96 ? -1.961 -4.438 54.847 1.00 47.88 96 SER A O 1
ATOM 741 N N . VAL A 1 97 ? -3.235 -4.101 53.031 1.00 50.81 97 VAL A N 1
ATOM 742 C CA . VAL A 1 97 ? -4.126 -3.139 53.669 1.00 50.81 97 VAL A CA 1
ATOM 743 C C . VAL A 1 97 ? -5.036 -3.967 54.580 1.00 50.81 97 VAL A C 1
ATOM 745 O O . VAL A 1 97 ? -5.671 -4.903 54.083 1.00 50.81 97 VAL A O 1
ATOM 748 N N . PRO A 1 98 ? -5.083 -3.709 55.898 1.00 42.06 98 PRO A N 1
ATOM 749 C CA . PRO A 1 98 ? -6.013 -4.400 56.773 1.00 42.06 98 PRO A CA 1
ATOM 750 C C . PRO A 1 98 ? -7.429 -4.036 56.327 1.00 42.06 98 PRO A C 1
ATOM 752 O O . PRO A 1 98 ? -7.840 -2.880 56.429 1.00 42.06 98 PRO A O 1
ATOM 755 N N . LEU A 1 99 ? -8.163 -5.013 55.795 1.00 46.09 99 LEU A N 1
ATOM 756 C CA . LEU A 1 99 ? -9.586 -4.866 55.536 1.00 46.09 99 LEU A CA 1
ATOM 757 C C . LEU A 1 99 ? -10.272 -4.756 56.897 1.00 46.09 99 LEU A C 1
ATOM 759 O O . LEU A 1 99 ? -10.427 -5.740 57.621 1.00 46.09 99 LEU A O 1
ATOM 763 N N . VAL A 1 100 ? -10.604 -3.521 57.261 1.00 50.00 100 VAL A N 1
ATOM 764 C CA . VAL A 1 100 ? -11.417 -3.196 58.426 1.00 50.00 100 VAL A CA 1
ATOM 765 C C . VAL A 1 100 ? -12.696 -4.027 58.353 1.00 50.00 100 VAL A C 1
ATOM 767 O O . VAL A 1 100 ? -13.419 -4.017 57.359 1.00 50.00 100 VAL A O 1
ATOM 770 N N . LYS A 1 101 ? -12.919 -4.789 59.421 1.00 46.09 101 LYS A N 1
ATOM 771 C CA . LYS A 1 101 ? -14.056 -5.671 59.667 1.00 46.09 101 LYS A CA 1
ATOM 772 C C . LYS A 1 101 ? -15.365 -4.898 59.457 1.00 46.09 101 LYS A C 1
ATOM 774 O O . LYS A 1 101 ? -15.716 -4.055 60.278 1.00 46.09 101 LYS A O 1
ATOM 779 N N . ALA A 1 102 ? -16.070 -5.171 58.361 1.00 48.00 102 ALA A N 1
ATOM 780 C CA . ALA A 1 102 ? -17.417 -4.657 58.152 1.00 48.00 102 ALA A CA 1
ATOM 781 C C . ALA A 1 102 ? -18.373 -5.292 59.190 1.00 48.00 102 ALA A C 1
ATOM 783 O O . ALA A 1 102 ? -18.284 -6.502 59.427 1.00 48.00 102 ALA A O 1
ATOM 784 N N . PRO A 1 103 ? -19.245 -4.507 59.849 1.00 59.28 103 PRO A N 1
ATOM 785 C CA . PRO A 1 103 ? -20.213 -5.021 60.816 1.00 59.28 103 PRO A CA 1
ATOM 786 C C . PRO A 1 103 ? -21.268 -5.924 60.144 1.00 59.28 103 PRO A C 1
ATOM 788 O O . PRO A 1 103 ? -21.531 -5.778 58.948 1.00 59.28 103 PRO A O 1
ATOM 791 N N . PRO A 1 104 ? -21.860 -6.878 60.889 1.00 53.12 104 PRO A N 1
ATOM 792 C CA . PRO A 1 104 ? -22.720 -7.916 60.331 1.00 53.12 104 PRO A CA 1
ATOM 793 C C . PRO A 1 104 ? -24.027 -7.320 59.801 1.00 53.12 104 PRO A C 1
ATOM 795 O O . PRO A 1 104 ? -24.795 -6.718 60.549 1.00 53.12 104 PRO A O 1
ATOM 798 N N . VAL A 1 105 ? -24.282 -7.517 58.507 1.00 60.66 105 VAL A N 1
ATOM 799 C CA . VAL A 1 105 ? -25.582 -7.253 57.882 1.00 60.66 105 VAL A CA 1
ATOM 800 C C . VAL A 1 105 ? -26.557 -8.353 58.337 1.00 60.66 105 VAL A C 1
ATOM 802 O O . VAL A 1 105 ? -26.248 -9.532 58.147 1.00 60.66 105 VAL A O 1
ATOM 805 N N . PRO A 1 106 ? -27.699 -8.016 58.966 1.00 62.31 106 PRO A N 1
ATOM 806 C CA . PRO A 1 106 ? -28.720 -8.988 59.352 1.00 62.31 106 PRO A CA 1
ATOM 807 C C . PRO A 1 106 ? -29.365 -9.682 58.141 1.00 62.31 106 PRO A C 1
ATOM 809 O O . PRO A 1 106 ? -29.446 -9.119 57.053 1.00 62.31 106 PRO A O 1
ATOM 812 N N . ALA A 1 107 ? -29.813 -10.915 58.377 1.00 56.03 107 ALA A N 1
ATOM 813 C CA . ALA A 1 107 ? -30.331 -11.910 57.437 1.00 56.03 107 ALA A CA 1
ATOM 814 C C . ALA A 1 107 ? -31.433 -11.433 56.449 1.00 56.03 107 ALA A C 1
ATOM 816 O O . ALA A 1 107 ? -32.181 -10.502 56.752 1.00 56.03 107 ALA A O 1
ATOM 817 N N . PRO A 1 108 ? -31.573 -12.111 55.287 1.00 55.84 108 PRO A N 1
ATOM 818 C CA . PRO A 1 108 ? -32.478 -11.730 54.203 1.00 55.84 108 PRO A CA 1
ATOM 819 C C . PRO A 1 108 ? -33.925 -12.202 54.431 1.00 55.84 108 PRO A C 1
ATOM 821 O O . PRO A 1 108 ? -34.144 -13.306 54.932 1.00 55.84 108 PRO A O 1
ATOM 824 N N . PRO A 1 109 ? -34.917 -11.426 53.965 1.00 59.66 109 PRO A N 1
ATOM 825 C CA . PRO A 1 109 ? -36.226 -11.962 53.587 1.00 59.66 109 PRO A CA 1
ATOM 826 C C . PRO A 1 109 ? -36.630 -11.549 52.150 1.00 59.66 109 PRO A C 1
ATOM 828 O O . PRO A 1 109 ? -36.096 -10.589 51.602 1.00 59.66 109 PRO A O 1
ATOM 831 N N . PRO A 1 110 ? -37.653 -12.188 51.563 1.00 50.97 110 PRO A N 1
ATOM 832 C CA . PRO A 1 110 ? -37.657 -13.493 50.923 1.00 50.97 110 PRO A CA 1
ATOM 833 C C . PRO A 1 110 ? -37.584 -13.393 49.382 1.00 50.97 110 PRO A C 1
ATOM 835 O O . PRO A 1 110 ? -37.743 -12.336 48.781 1.00 50.97 110 PRO A O 1
ATOM 838 N N . VAL A 1 111 ? -37.355 -14.551 48.765 1.00 57.25 111 VAL A N 1
ATOM 839 C CA . VAL A 1 111 ? -37.378 -14.853 47.325 1.00 57.25 111 VAL A CA 1
ATOM 840 C C . VAL A 1 111 ? -38.425 -14.031 46.558 1.00 57.25 111 VAL A C 1
ATOM 842 O O . VAL A 1 111 ? -39.627 -14.250 46.701 1.00 57.25 111 VAL A O 1
ATOM 845 N N . VAL A 1 112 ? -37.959 -13.123 45.695 1.00 55.22 112 VAL A N 1
ATOM 846 C CA . VAL A 1 112 ? -38.786 -12.548 44.630 1.00 55.22 112 VAL A CA 1
ATOM 847 C C . VAL A 1 112 ? -38.972 -13.638 43.580 1.00 55.22 112 VAL A C 1
ATOM 849 O O . VAL A 1 112 ? -38.018 -14.118 42.971 1.00 55.22 112 VAL A O 1
ATOM 852 N N . VAL A 1 113 ? -40.221 -14.061 43.444 1.00 53.38 113 VAL A N 1
ATOM 853 C CA . VAL A 1 113 ? -40.743 -14.963 42.419 1.00 53.38 113 VAL A CA 1
ATOM 854 C C . VAL A 1 113 ? -40.180 -14.564 41.044 1.00 53.38 113 VAL A C 1
ATOM 856 O O . VAL A 1 113 ? -40.284 -13.390 40.686 1.00 53.38 113 VAL A O 1
ATOM 859 N N . PRO A 1 114 ? -39.589 -15.478 40.252 1.00 50.88 114 PRO A N 1
ATOM 860 C CA . PRO A 1 114 ? -39.150 -15.142 38.906 1.00 50.88 114 PRO A CA 1
ATOM 861 C C . PRO A 1 114 ? -40.384 -14.883 38.034 1.00 50.88 114 PRO A C 1
ATOM 863 O O . PRO A 1 114 ? -41.090 -15.807 37.634 1.00 50.88 114 PRO A O 1
ATOM 866 N N . THR A 1 115 ? -40.670 -13.615 37.750 1.00 53.53 115 THR A N 1
ATOM 867 C CA . THR A 1 115 ? -41.620 -13.238 36.703 1.00 53.53 115 THR A CA 1
ATOM 868 C C . THR A 1 115 ? -41.002 -13.590 35.357 1.00 53.53 115 THR A C 1
ATOM 870 O O . THR A 1 115 ? -39.987 -13.022 34.956 1.00 53.53 115 THR A O 1
ATOM 873 N N . VAL A 1 116 ? -41.612 -14.569 34.699 1.00 58.78 116 VAL A N 1
ATOM 874 C CA . VAL A 1 116 ? -41.345 -15.007 33.329 1.00 58.78 116 VAL A CA 1
ATOM 875 C C . VAL A 1 116 ? -41.302 -13.782 32.396 1.00 58.78 116 VAL A C 1
ATOM 877 O O . VAL A 1 116 ? -42.260 -13.005 32.411 1.00 58.78 116 VAL A O 1
ATOM 880 N N . PRO A 1 117 ? -40.231 -13.564 31.607 1.00 64.38 117 PRO A N 1
ATOM 881 C CA . PRO A 1 117 ? -40.213 -12.486 30.623 1.00 64.38 117 PRO A CA 1
ATOM 882 C C . PRO A 1 117 ? -41.300 -12.740 29.560 1.00 64.38 117 PRO A C 1
ATOM 884 O O . PRO A 1 117 ? -41.463 -13.887 29.131 1.00 64.38 117 PRO A O 1
ATOM 887 N N . PRO A 1 118 ? -42.070 -11.717 29.141 1.00 66.50 118 PRO A N 1
ATOM 888 C CA . PRO A 1 118 ? -43.045 -11.869 28.066 1.00 66.50 118 PRO A CA 1
ATOM 889 C C . PRO A 1 118 ? -42.342 -12.261 26.751 1.00 66.50 118 PRO A C 1
ATOM 891 O O . PRO A 1 118 ? -41.181 -11.899 26.545 1.00 66.50 118 PRO A O 1
ATOM 894 N N . PRO A 1 119 ? -43.011 -13.029 25.870 1.00 65.06 119 PRO A N 1
ATOM 895 C CA . PRO A 1 119 ? -42.438 -13.460 24.599 1.00 65.06 119 PRO A CA 1
ATOM 896 C C . PRO A 1 119 ? -42.064 -12.248 23.727 1.00 65.06 119 PRO A C 1
ATOM 898 O O . PRO A 1 119 ? -42.813 -11.268 23.711 1.00 65.06 119 PRO A O 1
ATOM 901 N N . PRO A 1 120 ? -40.932 -12.311 23.000 1.00 60.25 120 PRO A N 1
ATOM 902 C CA . PRO A 1 120 ? -40.404 -11.189 22.230 1.00 60.25 120 PRO A CA 1
ATOM 903 C C . PRO A 1 120 ? -41.409 -10.752 21.164 1.00 60.25 120 PRO A C 1
ATOM 905 O O . PRO A 1 120 ? -41.875 -11.561 20.354 1.00 60.25 120 PRO A O 1
ATOM 908 N N . THR A 1 121 ? -41.753 -9.469 21.162 1.00 65.25 121 THR A N 1
ATOM 909 C CA . THR A 1 121 ? -42.600 -8.868 20.131 1.00 65.25 121 THR A CA 1
ATOM 910 C C . THR A 1 121 ? -41.855 -8.857 18.785 1.00 65.25 121 THR A C 1
ATOM 912 O O . THR A 1 121 ? -40.635 -8.680 18.749 1.00 65.25 121 THR A O 1
ATOM 915 N N . PRO A 1 122 ? -42.551 -9.022 17.643 1.00 68.50 122 PRO A N 1
ATOM 916 C CA . PRO A 1 122 ? -41.926 -9.051 16.312 1.00 68.50 122 PRO A CA 1
ATOM 917 C C . PRO A 1 122 ? -41.041 -7.831 16.000 1.00 68.50 122 PRO A C 1
ATOM 919 O O . PRO A 1 122 ? -40.079 -7.931 15.239 1.00 68.50 122 PRO A O 1
ATOM 922 N N . GLU A 1 123 ? -41.342 -6.683 16.611 1.00 71.81 123 GLU A N 1
ATOM 923 C CA . GLU A 1 123 ? -40.575 -5.441 16.473 1.00 71.81 123 GLU A CA 1
ATOM 924 C C . GLU A 1 123 ? -39.221 -5.486 17.207 1.00 71.81 123 GLU A C 1
ATOM 926 O O . GLU A 1 123 ? -38.218 -4.975 16.696 1.00 71.81 123 GLU A O 1
ATOM 931 N N . GLU A 1 124 ? -39.152 -6.156 18.361 1.00 75.56 124 GLU A N 1
ATOM 932 C CA . GLU A 1 124 ? -37.904 -6.376 19.104 1.00 75.56 124 GLU A CA 1
ATOM 933 C C . GLU A 1 124 ? -36.990 -7.362 18.367 1.00 75.56 124 GLU A C 1
ATOM 935 O O . GLU A 1 124 ? -35.777 -7.166 18.295 1.00 75.56 124 GLU A O 1
ATOM 940 N N . LEU A 1 125 ? -37.563 -8.383 17.722 1.00 74.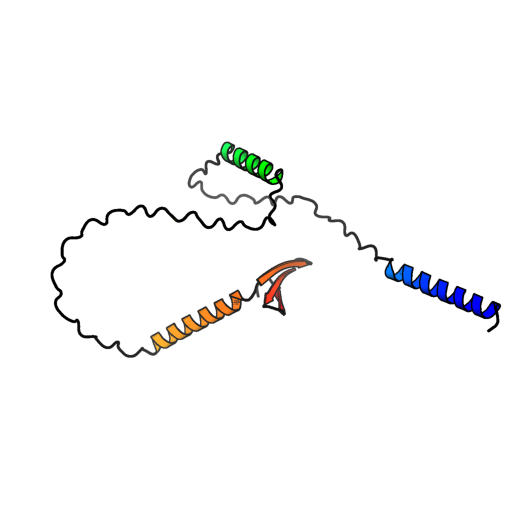44 125 LEU A N 1
ATOM 941 C CA . LEU A 1 125 ? -36.794 -9.325 16.905 1.00 74.44 125 LEU A CA 1
ATOM 942 C C . LEU A 1 125 ? -36.199 -8.645 15.658 1.00 74.44 125 LEU A C 1
ATOM 944 O O . LEU A 1 125 ? -35.048 -8.891 15.299 1.00 74.44 125 LEU A O 1
ATOM 948 N N . ALA A 1 126 ? -36.960 -7.755 15.013 1.00 77.62 126 ALA A N 1
ATOM 949 C CA . ALA A 1 126 ? -36.499 -7.007 13.845 1.00 77.62 126 ALA A CA 1
ATOM 950 C C . ALA A 1 126 ? -35.398 -5.993 14.194 1.00 77.62 126 ALA A C 1
ATOM 952 O O . ALA A 1 126 ? -34.437 -5.833 13.437 1.00 77.62 126 ALA A O 1
ATOM 953 N N . THR A 1 127 ? -35.501 -5.321 15.342 1.00 80.06 127 THR A N 1
ATOM 954 C CA . THR A 1 127 ? -34.440 -4.423 15.830 1.00 80.06 127 THR A CA 1
ATOM 955 C C . THR A 1 127 ? -33.186 -5.199 16.212 1.00 80.06 127 THR A C 1
ATOM 957 O O . THR A 1 127 ? -32.090 -4.813 15.809 1.00 80.06 127 THR A O 1
ATOM 960 N N . GLN A 1 128 ? -33.327 -6.340 16.883 1.00 84.19 128 GLN A N 1
ATOM 961 C CA . GLN A 1 128 ? -32.197 -7.197 17.238 1.00 84.19 128 GLN A CA 1
ATOM 962 C C . GLN A 1 128 ? -31.503 -7.788 15.996 1.00 84.19 128 GLN A C 1
ATOM 964 O O . GLN A 1 128 ? -30.274 -7.805 15.931 1.00 84.19 128 GLN A O 1
ATOM 969 N N . ALA A 1 129 ? -32.265 -8.172 14.965 1.00 84.75 129 ALA A N 1
ATOM 970 C CA . ALA A 1 129 ? -31.718 -8.608 13.679 1.00 84.75 129 ALA A CA 1
ATOM 971 C C . ALA A 1 129 ? -30.955 -7.487 12.951 1.00 84.75 129 ALA A C 1
ATOM 973 O O . ALA A 1 129 ? -29.889 -7.739 12.393 1.00 84.75 129 ALA A O 1
ATOM 974 N N . ARG A 1 130 ? -31.452 -6.241 12.989 1.00 83.38 130 ARG A N 1
ATOM 975 C CA . ARG A 1 130 ? -30.738 -5.078 12.426 1.00 83.38 130 ARG A CA 1
ATOM 976 C C . ARG A 1 130 ? -29.426 -4.808 13.152 1.00 83.38 130 ARG A C 1
ATOM 978 O O . ARG A 1 130 ? -28.410 -4.627 12.492 1.00 83.38 130 ARG A O 1
ATOM 985 N N . ILE A 1 131 ? -29.439 -4.851 14.484 1.00 85.31 131 ILE A N 1
ATOM 986 C CA . ILE A 1 131 ? -28.231 -4.675 15.301 1.00 85.31 131 ILE A CA 1
ATOM 987 C C . ILE A 1 131 ? -27.204 -5.768 14.974 1.00 85.31 131 ILE A C 1
ATOM 989 O O . ILE A 1 131 ? -26.024 -5.474 14.803 1.00 85.31 131 ILE A O 1
ATOM 993 N N . MET A 1 132 ? -27.642 -7.022 14.832 1.00 85.62 132 MET A N 1
ATOM 994 C CA . MET A 1 132 ? -26.754 -8.126 14.462 1.00 85.62 132 MET A CA 1
ATOM 995 C C . MET A 1 132 ? -26.184 -7.960 13.044 1.00 85.62 132 MET A C 1
ATOM 997 O O . MET A 1 132 ? -24.993 -8.187 12.838 1.00 85.62 132 MET A O 1
ATOM 1001 N N . ALA A 1 133 ? -27.002 -7.531 12.077 1.00 82.31 133 ALA A N 1
ATOM 1002 C CA . ALA A 1 133 ? -26.556 -7.279 10.707 1.00 82.31 133 ALA A CA 1
ATOM 1003 C C . ALA A 1 133 ? -25.542 -6.126 10.629 1.00 82.31 133 ALA A C 1
ATOM 1005 O O . ALA A 1 133 ? -24.545 -6.223 9.916 1.00 82.31 133 ALA A O 1
ATOM 1006 N N . GLU A 1 134 ? -25.752 -5.059 11.398 1.00 83.75 134 GLU A N 1
ATOM 1007 C CA . GLU A 1 134 ?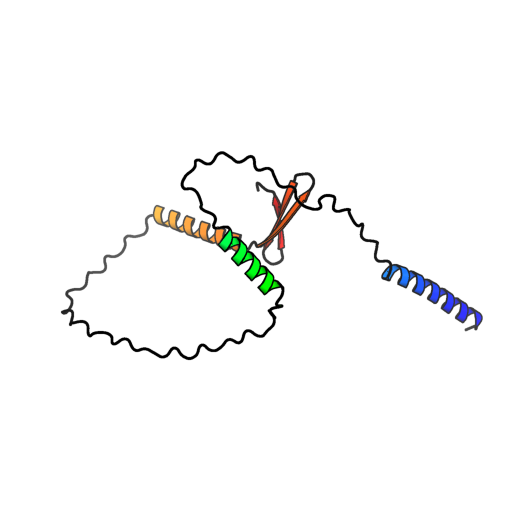 -24.828 -3.927 11.474 1.00 83.75 134 GLU A CA 1
ATOM 1008 C C . GLU A 1 134 ? -23.490 -4.334 12.103 1.00 83.75 134 GLU A C 1
ATOM 1010 O O . GLU A 1 134 ? -22.425 -4.012 11.575 1.00 83.75 134 GLU A O 1
ATOM 1015 N N . GLN A 1 135 ? -23.521 -5.127 13.177 1.00 84.62 135 GLN A N 1
ATOM 1016 C CA . GLN A 1 135 ? -22.305 -5.679 13.778 1.00 84.62 135 GLN A CA 1
ATOM 1017 C C . GLN A 1 135 ? -21.544 -6.588 12.807 1.00 84.62 135 GLN A C 1
ATOM 1019 O O . GLN A 1 135 ? -20.316 -6.504 12.735 1.00 84.62 135 GLN A O 1
ATOM 1024 N N . ALA A 1 136 ? -22.250 -7.414 12.031 1.00 82.94 136 ALA A N 1
ATOM 1025 C CA . ALA A 1 136 ? -21.635 -8.238 10.995 1.00 82.94 136 ALA A CA 1
ATOM 1026 C C . ALA A 1 136 ? -20.967 -7.374 9.910 1.00 82.94 136 ALA A C 1
ATOM 1028 O O . ALA A 1 136 ? -19.812 -7.619 9.563 1.00 82.94 136 ALA A O 1
ATOM 1029 N N . ALA A 1 137 ? -21.632 -6.311 9.448 1.00 80.19 137 ALA A N 1
ATOM 1030 C CA . ALA A 1 137 ? -21.062 -5.379 8.476 1.00 80.19 137 ALA A CA 1
ATOM 1031 C C . ALA A 1 137 ? -19.796 -4.685 9.013 1.00 80.19 137 ALA A C 1
ATOM 1033 O O . ALA A 1 137 ? -18.789 -4.591 8.311 1.00 80.19 137 ALA A O 1
ATOM 1034 N N . LEU A 1 138 ? -19.794 -4.262 10.281 1.00 82.31 138 LEU A N 1
ATOM 1035 C CA . LEU A 1 138 ? -18.608 -3.680 10.918 1.00 82.31 138 LEU A CA 1
ATOM 1036 C C . LEU A 1 138 ? -17.455 -4.685 11.030 1.00 82.31 138 LEU A C 1
ATOM 1038 O O . LEU A 1 138 ? -16.297 -4.323 10.811 1.00 82.31 138 LEU A O 1
ATOM 1042 N N . MET A 1 139 ? -17.756 -5.948 11.342 1.00 84.50 139 MET A N 1
ATOM 1043 C CA . MET A 1 139 ? -16.752 -7.013 11.365 1.00 84.50 139 MET A CA 1
ATOM 1044 C C . MET A 1 139 ? -16.144 -7.255 9.982 1.00 84.50 139 MET A C 1
ATOM 1046 O O . MET A 1 139 ? -14.937 -7.476 9.885 1.00 84.50 139 MET A O 1
ATOM 1050 N N . GLU A 1 140 ? -16.942 -7.182 8.917 1.00 81.25 140 GLU A N 1
ATOM 1051 C CA . GLU A 1 140 ? -16.447 -7.296 7.544 1.00 81.25 140 GLU A CA 1
ATOM 1052 C C . GLU A 1 140 ? -15.571 -6.105 7.145 1.00 81.25 140 GLU A C 1
ATOM 1054 O O . GLU A 1 140 ? -14.501 -6.302 6.564 1.00 81.25 140 GLU A O 1
ATOM 1059 N N . LEU A 1 141 ? -15.969 -4.883 7.512 1.00 83.19 141 LEU A N 1
ATOM 1060 C CA . LEU A 1 141 ? -15.187 -3.670 7.260 1.00 83.19 141 LEU A CA 1
ATOM 1061 C C . LEU A 1 141 ? -13.851 -3.677 8.014 1.00 83.19 141 LEU A C 1
ATOM 1063 O O . LEU A 1 141 ? -12.829 -3.270 7.463 1.00 83.19 141 LEU A O 1
ATOM 1067 N N . GLY A 1 142 ? -13.825 -4.210 9.239 1.00 83.94 142 GLY A N 1
ATOM 1068 C CA . GLY A 1 142 ? -12.606 -4.345 10.041 1.00 83.94 142 GLY A CA 1
ATOM 1069 C C . GLY A 1 142 ? -11.537 -5.261 9.428 1.00 83.94 142 GLY A C 1
ATOM 1070 O O . GLY A 1 142 ? -10.375 -5.202 9.836 1.00 83.94 142 GLY A O 1
ATOM 1071 N N . GLN A 1 143 ? -11.895 -6.091 8.441 1.00 88.19 143 GLN A N 1
ATOM 1072 C CA . GLN A 1 143 ? -10.942 -6.940 7.714 1.00 88.19 143 GLN A CA 1
ATOM 1073 C C . GLN A 1 143 ? -10.173 -6.179 6.629 1.00 88.19 143 GLN A C 1
ATOM 1075 O O . GLN A 1 143 ? -9.121 -6.654 6.189 1.00 88.19 143 GLN A O 1
ATOM 1080 N N . PHE A 1 144 ? -10.671 -5.019 6.195 1.00 91.12 144 PHE A N 1
ATOM 1081 C CA . PHE A 1 144 ? -9.973 -4.188 5.227 1.00 91.12 144 PHE A CA 1
ATOM 1082 C C . PHE A 1 144 ? -8.874 -3.381 5.919 1.00 91.12 144 PHE A C 1
ATOM 1084 O O . PHE A 1 144 ? -9.094 -2.690 6.914 1.00 91.12 144 PHE A O 1
ATOM 1091 N N . ARG A 1 145 ? -7.659 -3.449 5.376 1.00 90.00 145 ARG A N 1
ATOM 1092 C CA . ARG A 1 145 ? -6.512 -2.661 5.829 1.00 90.00 145 ARG A CA 1
ATOM 1093 C C . ARG A 1 145 ? -6.129 -1.651 4.764 1.00 90.00 145 ARG A C 1
ATOM 1095 O O . ARG A 1 145 ? -5.925 -2.006 3.605 1.00 90.00 145 ARG A O 1
ATOM 1102 N N . TYR A 1 146 ? -6.006 -0.399 5.178 1.00 91.00 146 TYR A N 1
ATOM 1103 C CA . TYR A 1 146 ? -5.576 0.684 4.308 1.00 91.00 146 TYR A CA 1
ATOM 1104 C C . TYR A 1 146 ? -4.076 0.584 4.019 1.00 91.00 146 TYR A C 1
ATOM 1106 O O . TYR A 1 146 ? -3.274 0.491 4.952 1.00 91.00 146 TYR A O 1
ATOM 1114 N N . LEU A 1 147 ? -3.701 0.607 2.739 1.00 88.69 147 LEU A N 1
ATOM 1115 C CA . LEU A 1 147 ? -2.300 0.603 2.313 1.00 88.69 147 LEU A CA 1
ATOM 1116 C C . LEU A 1 147 ? -1.807 1.983 1.881 1.00 88.69 147 LEU A C 1
ATOM 1118 O O . LEU A 1 147 ? -0.640 2.307 2.090 1.00 88.69 147 LEU A O 1
ATOM 1122 N N . GLY A 1 148 ? -2.669 2.788 1.267 1.00 88.75 148 GLY A N 1
ATOM 1123 C CA . GLY A 1 148 ? -2.285 4.086 0.732 1.00 88.75 148 GLY A CA 1
ATOM 1124 C C . GLY A 1 148 ? -3.250 4.579 -0.332 1.00 88.75 148 GLY A C 1
ATOM 1125 O O . GLY A 1 148 ? -4.305 3.989 -0.560 1.00 88.75 148 GLY A O 1
ATOM 1126 N N . TYR A 1 149 ? -2.859 5.657 -0.997 1.00 91.00 149 TYR A N 1
ATOM 1127 C CA . TYR A 1 149 ? -3.632 6.288 -2.055 1.00 91.00 149 TYR A CA 1
ATOM 1128 C C . TYR A 1 149 ? 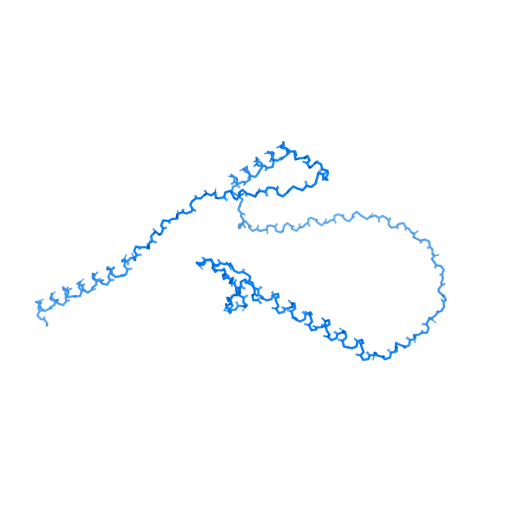-2.718 6.679 -3.214 1.00 91.00 149 TYR A C 1
ATOM 1130 O O . TYR A 1 149 ? -1.529 6.949 -3.024 1.00 91.00 149 TYR A O 1
ATOM 1138 N N . LEU A 1 150 ? -3.277 6.703 -4.419 1.00 89.00 150 LEU A N 1
ATOM 1139 C CA . LEU A 1 150 ? -2.624 7.198 -5.622 1.00 89.00 150 LEU A CA 1
ATOM 1140 C C . LEU A 1 150 ? -3.465 8.333 -6.191 1.00 89.00 150 LEU A C 1
ATOM 1142 O O . LEU A 1 150 ? -4.644 8.158 -6.480 1.00 89.00 150 LEU A O 1
ATOM 1146 N N . SER A 1 151 ? -2.832 9.488 -6.382 1.00 86.31 151 SER A N 1
ATOM 1147 C CA . SER A 1 151 ? -3.435 10.615 -7.088 1.00 86.31 151 SER A CA 1
ATOM 1148 C C . SER A 1 151 ? -2.879 10.676 -8.507 1.00 86.31 151 SER A C 1
ATOM 1150 O O . SER A 1 151 ? -1.672 10.853 -8.703 1.00 86.31 151 SER A O 1
ATOM 1152 N N . ARG A 1 152 ? -3.739 10.510 -9.518 1.00 85.00 152 ARG A N 1
ATOM 1153 C CA . ARG A 1 152 ? -3.363 10.651 -10.933 1.00 85.00 152 ARG A CA 1
ATOM 1154 C C . ARG A 1 152 ? -4.394 11.504 -11.657 1.00 85.00 152 ARG A C 1
ATOM 1156 O O . ARG A 1 152 ? -5.568 11.164 -11.689 1.00 85.00 152 ARG A O 1
ATOM 1163 N N . GLN A 1 153 ? -3.946 12.605 -12.269 1.00 78.75 153 GLN A N 1
ATOM 1164 C CA . GLN A 1 153 ? -4.811 13.507 -13.051 1.00 78.75 153 GLN A CA 1
ATOM 1165 C C . GLN A 1 153 ? -6.049 14.000 -12.267 1.00 78.75 153 GLN A C 1
ATOM 1167 O O . GLN A 1 153 ? -7.139 14.098 -12.822 1.00 78.75 153 GLN A O 1
ATOM 1172 N N . GLY A 1 154 ? -5.892 14.269 -10.965 1.00 82.06 154 GLY A N 1
ATOM 1173 C CA . GLY A 1 154 ? -6.986 14.721 -10.096 1.00 82.06 154 GLY A CA 1
ATOM 1174 C C . GLY A 1 154 ? -7.976 13.627 -9.676 1.00 82.06 154 GLY A C 1
ATOM 1175 O O . GLY A 1 154 ? -9.007 13.949 -9.096 1.00 82.06 154 GLY A O 1
ATOM 1176 N N . ARG A 1 155 ? -7.689 12.350 -9.961 1.00 80.94 155 ARG A N 1
ATOM 1177 C CA . ARG A 1 155 ? -8.436 11.198 -9.436 1.00 80.94 155 ARG A CA 1
ATOM 1178 C C . ARG A 1 155 ? -7.650 10.575 -8.291 1.00 80.94 155 ARG A C 1
ATOM 1180 O O . ARG A 1 155 ? -6.471 10.269 -8.468 1.00 80.94 155 ARG A O 1
ATOM 1187 N N . GLU A 1 156 ? -8.299 10.433 -7.141 1.00 83.88 156 GLU A N 1
ATOM 1188 C CA . GLU A 1 156 ? -7.733 9.819 -5.941 1.00 83.88 156 GLU A CA 1
ATOM 1189 C C . GLU A 1 156 ? -8.305 8.413 -5.770 1.00 83.88 156 GLU A C 1
ATOM 1191 O O . GLU A 1 156 ? -9.494 8.236 -5.497 1.00 83.88 156 GLU A O 1
ATOM 1196 N N . ASP A 1 157 ? -7.430 7.427 -5.949 1.00 89.25 157 ASP A N 1
ATOM 1197 C CA . ASP A 1 157 ? -7.734 6.013 -5.776 1.00 89.25 157 ASP A CA 1
ATOM 1198 C C . ASP A 1 157 ? -7.098 5.533 -4.462 1.00 89.25 157 ASP A C 1
ATOM 1200 O O . ASP A 1 157 ? -5.888 5.671 -4.260 1.00 89.25 157 ASP A O 1
ATOM 1204 N N . ALA A 1 158 ? -7.896 4.969 -3.561 1.00 89.88 158 ALA A N 1
ATOM 1205 C CA . ALA A 1 158 ? -7.450 4.371 -2.309 1.00 89.88 158 ALA A CA 1
ATOM 1206 C C . ALA A 1 158 ? -7.251 2.859 -2.470 1.00 89.88 158 ALA A C 1
ATOM 1208 O O . ALA A 1 158 ? -8.097 2.163 -3.032 1.00 89.88 158 ALA A O 1
ATOM 1209 N N . PHE A 1 159 ? -6.150 2.337 -1.930 1.00 90.88 159 PHE A N 1
ATOM 1210 C CA . PHE A 1 159 ? -5.832 0.911 -1.940 1.00 90.88 159 PHE A CA 1
ATOM 1211 C C . PHE A 1 159 ? -6.130 0.304 -0.574 1.00 90.88 159 PHE A C 1
ATOM 1213 O O . PHE A 1 159 ? -5.506 0.646 0.438 1.00 90.88 159 PHE A O 1
ATOM 1220 N N . LEU A 1 160 ? -7.064 -0.638 -0.562 1.00 91.50 160 LEU A N 1
ATOM 1221 C CA . LEU A 1 160 ? -7.424 -1.441 0.596 1.00 91.50 160 LEU A CA 1
ATOM 1222 C C . LEU A 1 160 ? -7.030 -2.894 0.344 1.00 91.50 160 LEU A C 1
ATOM 1224 O O . LEU A 1 160 ? -7.075 -3.383 -0.781 1.00 91.50 160 LEU A O 1
ATOM 1228 N N . THR A 1 161 ? -6.657 -3.609 1.397 1.00 91.88 161 THR A N 1
ATOM 1229 C CA . THR A 1 161 ? -6.393 -5.051 1.328 1.00 91.88 161 THR A CA 1
ATOM 1230 C C . THR A 1 161 ? -7.290 -5.816 2.273 1.00 91.88 161 THR A C 1
ATOM 1232 O O . THR A 1 161 ? -7.457 -5.416 3.421 1.00 91.88 161 THR A O 1
ATOM 1235 N N . LYS A 1 162 ? -7.841 -6.934 1.802 1.00 91.62 162 LYS A N 1
ATOM 1236 C CA . LYS A 1 162 ? -8.594 -7.892 2.614 1.00 91.62 162 LYS A CA 1
ATOM 1237 C C . LYS A 1 162 ? -7.874 -9.233 2.531 1.00 91.62 162 LYS A C 1
ATOM 1239 O O . LYS A 1 162 ? -8.021 -9.985 1.572 1.00 91.62 162 LYS A O 1
ATOM 1244 N N . GLY A 1 163 ? -7.021 -9.515 3.512 1.00 86.69 163 GLY A N 1
ATOM 1245 C CA . GLY A 1 163 ? -6.173 -10.708 3.489 1.00 86.69 163 GLY A CA 1
ATOM 1246 C C . GLY A 1 163 ? -5.172 -10.688 2.328 1.00 86.69 163 GLY A C 1
ATOM 1247 O O . GLY A 1 163 ? -4.151 -10.009 2.414 1.00 86.69 163 GLY A O 1
ATOM 1248 N N . LYS A 1 164 ? -5.446 -11.458 1.268 1.00 87.06 164 LYS A N 1
ATOM 1249 C CA . LYS A 1 164 ? -4.575 -11.599 0.084 1.00 87.06 164 LYS A CA 1
ATOM 1250 C C . LYS A 1 164 ? -5.086 -10.839 -1.145 1.00 87.06 164 LYS A C 1
ATOM 1252 O O . LYS A 1 164 ? -4.355 -10.729 -2.126 1.00 87.06 164 LYS A O 1
ATOM 1257 N N . ASP A 1 165 ? -6.298 -10.298 -1.055 1.00 87.88 165 ASP A N 1
ATOM 1258 C CA . ASP A 1 165 ? -6.957 -9.573 -2.134 1.00 87.88 165 ASP A CA 1
ATOM 1259 C C . ASP A 1 165 ? -6.754 -8.061 -1.975 1.00 87.88 165 ASP A C 1
ATOM 1261 O O . ASP A 1 165 ? -6.721 -7.527 -0.859 1.00 87.88 165 ASP A O 1
ATOM 1265 N N . MET A 1 166 ? -6.610 -7.368 -3.107 1.00 86.88 166 MET A N 1
ATOM 1266 C CA . MET A 1 166 ? -6.429 -5.918 -3.184 1.00 86.88 166 MET A CA 1
ATOM 1267 C C . MET A 1 166 ? -7.655 -5.276 -3.832 1.00 86.88 166 MET A C 1
ATOM 1269 O O . MET A 1 166 ? -8.070 -5.670 -4.920 1.00 86.88 166 MET A O 1
ATOM 1273 N N . HIS A 1 167 ? -8.197 -4.258 -3.172 1.00 87.44 167 HIS A N 1
ATOM 1274 C CA . HIS A 1 167 ? -9.348 -3.481 -3.608 1.00 87.44 167 HIS A CA 1
ATOM 1275 C C . HIS A 1 167 ? -8.933 -2.032 -3.847 1.00 87.44 167 HIS A C 1
ATOM 1277 O O . HIS A 1 167 ? -8.209 -1.444 -3.042 1.00 87.44 167 HIS A O 1
ATOM 1283 N N . ILE A 1 168 ? -9.402 -1.463 -4.954 1.00 89.12 168 ILE A N 1
ATOM 1284 C CA . ILE A 1 168 ? -9.181 -0.063 -5.313 1.00 89.12 168 ILE A CA 1
ATOM 1285 C C . ILE A 1 168 ? -10.530 0.633 -5.209 1.00 89.12 168 ILE A C 1
ATOM 1287 O O . ILE A 1 168 ? -11.473 0.231 -5.890 1.00 89.12 168 ILE A O 1
ATOM 1291 N N . VAL A 1 169 ? -10.622 1.635 -4.342 1.00 88.75 169 VAL A N 1
ATOM 1292 C CA . VAL A 1 169 ? -11.861 2.369 -4.061 1.00 88.75 169 VAL A CA 1
ATOM 1293 C C . VAL A 1 169 ? -11.628 3.839 -4.365 1.00 88.75 169 VAL A C 1
ATOM 1295 O O . VAL A 1 169 ? -10.577 4.384 -4.024 1.00 88.75 169 VAL A O 1
ATOM 1298 N N . LYS A 1 170 ? -12.582 4.480 -5.034 1.00 87.50 170 LYS A N 1
ATOM 1299 C CA . LYS A 1 170 ? -12.510 5.912 -5.328 1.00 87.50 170 LYS A CA 1
ATOM 1300 C C . LYS A 1 170 ? -13.121 6.697 -4.182 1.00 87.50 170 LYS A C 1
ATOM 1302 O O . LYS A 1 170 ? -14.015 6.219 -3.493 1.00 87.50 170 LYS A O 1
ATOM 1307 N N . ILE A 1 171 ? -12.674 7.932 -4.002 1.00 78.94 171 ILE A N 1
ATOM 1308 C CA . ILE A 1 171 ? -13.343 8.842 -3.071 1.00 78.94 171 ILE A CA 1
ATOM 1309 C C . ILE A 1 171 ? -14.781 9.077 -3.552 1.00 78.94 171 ILE A C 1
ATOM 1311 O O . ILE A 1 171 ? -14.991 9.681 -4.604 1.00 78.94 171 ILE A O 1
ATOM 1315 N N . GLY A 1 172 ? -15.752 8.598 -2.770 1.00 76.56 172 GLY A N 1
ATOM 1316 C CA . GLY A 1 172 ? -17.187 8.733 -3.036 1.00 76.56 172 GLY A CA 1
ATOM 1317 C C . GLY A 1 172 ? -17.926 7.432 -3.375 1.00 76.56 172 GLY A C 1
ATOM 1318 O O . GLY A 1 172 ? -19.148 7.494 -3.487 1.00 76.56 172 GLY A O 1
ATOM 1319 N N . ASP A 1 173 ? -17.216 6.305 -3.515 1.00 68.19 173 ASP A N 1
ATOM 1320 C CA . ASP A 1 173 ? -17.799 4.948 -3.508 1.00 68.19 173 ASP A CA 1
ATOM 1321 C C . ASP A 1 173 ? -18.011 4.454 -2.064 1.00 68.19 173 ASP A C 1
ATOM 1323 O O . ASP A 1 173 ? -19.045 3.793 -1.814 1.00 68.19 173 ASP A O 1
#

Radius of gyration: 36.27 Å; chains: 1; bounding box: 84×66×97 Å

pLDDT: mean 72.85, std 15.59, range [41.66, 96.31]

Sequence (173 aa):
MNRRAQWMVLLGLGVVCSILLIRLFAEPDRAHVPLTYVSGTRLHVEGGRSQPTAALKVNVALLAAGRLRAEEELIRPKNIFAPLQIQKAPPAKKTSVPLVKAPPVPAPPPVVVPTVPPPPTPEELATQARIMAEQAALMELGQFRYLGYLSRQGREDAFLTKGKDMHIVKIGD